Protein AF-A0A963MDZ2-F1 (afdb_monomer_lite)

pLDDT: mean 92.7, std 9.8, range [48.75, 98.69]

Secondary structure (DSSP, 8-state):
-----------TTSTTHHHHHHHHH-------HHHHHHHHHHHHHHHHHTHHHHHHHIIIII----SSGGGTPPPHHHHHHHHHTS-HHHHHHHHHHHHHHHHHHHHHHHHT--SEEEE-TT--EEEE--

Radius of gyration: 26.52 Å; chains: 1; bounding box: 46×78×56 Å

Structure (mmCIF, N/CA/C/O backbone):
data_AF-A0A963MDZ2-F1
#
_entry.id   AF-A0A963MDZ2-F1
#
loop_
_atom_site.group_PDB
_atom_site.id
_atom_site.type_symbol
_atom_site.label_atom_id
_atom_site.label_alt_id
_atom_site.label_comp_id
_atom_site.label_asym_id
_atom_site.label_entity_id
_atom_site.label_seq_id
_atom_site.pdbx_PDB_ins_code
_atom_site.Cartn_x
_atom_site.Cartn_y
_atom_site.Cartn_z
_atom_site.occupancy
_atom_site.B_iso_or_equiv
_atom_site.auth_seq_id
_atom_site.auth_comp_id
_atom_site.auth_asym_id
_atom_site.auth_atom_id
_atom_site.pdbx_PDB_model_num
ATOM 1 N N . MET A 1 1 ? 4.272 -36.089 -7.082 1.00 51.34 1 MET A N 1
ATOM 2 C CA . MET A 1 1 ? 4.652 -35.421 -8.346 1.00 51.34 1 MET A CA 1
ATOM 3 C C . MET A 1 1 ? 5.835 -34.509 -8.045 1.00 51.34 1 MET A C 1
ATOM 5 O O . MET A 1 1 ? 5.695 -33.642 -7.195 1.00 51.34 1 MET A O 1
ATOM 9 N N . LYS A 1 2 ? 7.024 -34.768 -8.601 1.00 48.75 2 LYS A N 1
ATOM 10 C CA . LYS A 1 2 ? 8.231 -33.978 -8.303 1.00 48.75 2 LYS A CA 1
ATOM 11 C C . LYS A 1 2 ? 8.276 -32.805 -9.285 1.00 48.75 2 LYS A C 1
ATOM 13 O O . LYS A 1 2 ? 8.552 -33.018 -10.460 1.00 48.75 2 LYS A O 1
ATOM 18 N N . LEU A 1 3 ? 7.932 -31.602 -8.833 1.00 64.25 3 LEU A N 1
ATOM 19 C CA . LEU A 1 3 ? 8.018 -30.398 -9.660 1.00 64.25 3 LEU A CA 1
ATOM 20 C C . LEU A 1 3 ? 9.492 -29.991 -9.765 1.00 64.25 3 LEU A C 1
ATOM 22 O O . LEU A 1 3 ? 10.109 -29.621 -8.769 1.00 64.25 3 LEU A O 1
ATOM 26 N N . ILE A 1 4 ? 10.067 -30.107 -10.960 1.00 67.69 4 ILE A N 1
ATOM 27 C CA . ILE A 1 4 ? 11.400 -29.584 -11.264 1.00 67.69 4 ILE A CA 1
ATOM 28 C C . ILE A 1 4 ? 11.187 -28.221 -11.919 1.00 67.69 4 ILE A C 1
ATOM 30 O O . ILE A 1 4 ? 10.750 -28.144 -13.064 1.00 67.69 4 ILE A O 1
ATOM 34 N N . ALA A 1 5 ? 11.471 -27.144 -11.187 1.00 79.00 5 ALA A N 1
ATOM 35 C CA . ALA A 1 5 ? 11.490 -25.804 -11.760 1.00 79.00 5 ALA A CA 1
ATOM 36 C C . ALA A 1 5 ? 12.773 -25.641 -12.591 1.00 79.00 5 ALA A C 1
ATOM 38 O O . ALA A 1 5 ? 13.860 -25.479 -12.040 1.00 79.00 5 ALA A O 1
ATOM 39 N N . ALA A 1 6 ? 12.653 -25.716 -13.917 1.00 84.81 6 ALA A N 1
ATOM 40 C CA . ALA A 1 6 ? 13.728 -25.392 -14.850 1.00 84.81 6 ALA A CA 1
ATOM 41 C C . ALA A 1 6 ? 13.436 -24.035 -15.518 1.00 84.81 6 ALA A C 1
ATOM 43 O O . ALA A 1 6 ? 12.285 -23.780 -15.882 1.00 84.81 6 ALA A O 1
ATOM 44 N N . PRO A 1 7 ? 14.437 -23.150 -15.689 1.00 85.75 7 PRO A N 1
ATOM 45 C CA . PRO A 1 7 ? 14.227 -21.886 -16.384 1.00 85.75 7 PRO A CA 1
ATOM 46 C C . PRO A 1 7 ? 13.872 -22.147 -17.850 1.00 85.75 7 PRO A C 1
ATOM 48 O O . PRO A 1 7 ? 14.543 -22.933 -18.524 1.00 85.75 7 PRO A O 1
ATOM 51 N N . ALA A 1 8 ? 12.843 -21.461 -18.351 1.00 86.62 8 ALA A N 1
ATOM 52 C CA . ALA A 1 8 ? 12.512 -21.487 -19.769 1.00 86.62 8 ALA A CA 1
ATOM 53 C C . ALA A 1 8 ? 13.693 -20.931 -20.578 1.00 86.62 8 ALA A C 1
ATOM 55 O O . ALA A 1 8 ? 14.200 -19.847 -20.284 1.00 86.62 8 ALA A O 1
ATOM 56 N N . ARG A 1 9 ? 14.136 -21.679 -21.590 1.00 91.31 9 ARG A N 1
ATOM 57 C CA . ARG A 1 9 ? 15.170 -21.249 -22.534 1.00 91.31 9 ARG A CA 1
ATOM 58 C C . ARG A 1 9 ? 14.534 -21.097 -23.903 1.00 91.31 9 ARG A C 1
ATOM 60 O O . ARG A 1 9 ? 13.897 -22.026 -24.382 1.00 91.31 9 ARG A O 1
ATOM 67 N N . LEU A 1 10 ? 14.698 -19.922 -24.493 1.00 94.50 10 LEU A N 1
ATOM 68 C CA . LEU A 1 10 ? 14.283 -19.622 -25.854 1.00 94.50 10 LEU A CA 1
ATOM 69 C C . LEU A 1 10 ? 15.530 -19.210 -26.634 1.00 94.50 10 LEU A C 1
ATOM 71 O O . LEU A 1 10 ? 16.401 -18.529 -26.088 1.00 94.50 10 LEU A O 1
ATOM 75 N N . SER A 1 11 ? 15.616 -19.624 -27.892 1.00 95.50 11 SER A N 1
ATOM 76 C CA . SER A 1 11 ? 16.707 -19.266 -28.795 1.00 95.50 11 SER A CA 1
ATOM 77 C C . SER A 1 11 ? 16.126 -18.668 -30.065 1.00 95.50 11 SER A C 1
ATOM 79 O O . SER A 1 11 ? 15.286 -19.294 -30.699 1.00 95.50 11 SER A O 1
ATOM 81 N N . THR A 1 12 ? 16.598 -17.487 -30.466 1.00 96.00 12 THR A N 1
ATOM 82 C CA . THR A 1 12 ? 16.168 -16.804 -31.701 1.00 96.00 12 THR A CA 1
ATOM 83 C C . THR A 1 12 ? 16.548 -17.556 -32.981 1.00 96.00 12 THR A C 1
ATOM 85 O O . THR A 1 12 ? 16.091 -17.191 -34.058 1.00 96.00 12 THR A O 1
ATOM 88 N N . ALA A 1 13 ? 17.377 -18.599 -32.875 1.00 96.81 13 ALA A N 1
ATOM 89 C CA . ALA A 1 13 ? 17.743 -19.475 -33.984 1.00 96.81 13 ALA A CA 1
ATOM 90 C C . ALA A 1 13 ? 16.759 -20.643 -34.193 1.00 96.81 13 ALA A C 1
ATOM 92 O O . ALA A 1 13 ? 16.863 -21.355 -35.190 1.00 96.81 13 ALA A O 1
ATOM 93 N N . GLU A 1 14 ? 15.835 -20.882 -33.257 1.00 96.44 14 GLU A N 1
ATOM 94 C CA . GLU A 1 14 ? 14.818 -21.924 -33.402 1.00 96.44 14 GLU A CA 1
ATOM 95 C C . GLU A 1 14 ? 13.682 -21.440 -34.312 1.00 96.44 14 GLU A C 1
ATOM 97 O O . GLU A 1 14 ? 13.189 -20.323 -34.170 1.00 96.44 14 GLU A O 1
ATOM 102 N N . ALA A 1 15 ? 13.229 -22.296 -35.233 1.00 96.44 15 ALA A N 1
ATOM 103 C CA . ALA A 1 15 ? 12.162 -21.955 -36.178 1.00 96.44 15 ALA A CA 1
ATOM 104 C C . ALA A 1 15 ? 10.819 -21.630 -35.492 1.00 96.44 15 ALA A C 1
ATOM 106 O O . ALA A 1 15 ? 9.985 -20.932 -36.062 1.00 96.44 15 ALA A O 1
ATOM 107 N N . ASP A 1 16 ? 10.614 -22.122 -34.269 1.00 94.62 16 ASP A N 1
ATOM 108 C CA . ASP A 1 16 ? 9.431 -21.887 -33.440 1.00 94.62 16 ASP A CA 1
ATOM 109 C C . ASP A 1 16 ? 9.659 -20.830 -32.342 1.00 94.62 16 ASP A C 1
ATOM 111 O O . ASP A 1 16 ? 8.818 -20.683 -31.450 1.00 94.62 16 ASP A O 1
ATOM 115 N N . PHE A 1 17 ? 10.764 -20.073 -32.410 1.00 95.56 17 PHE A N 1
ATOM 116 C CA . PHE A 1 17 ? 11.092 -19.020 -31.447 1.00 95.56 17 PHE A CA 1
ATOM 117 C C . PHE A 1 17 ? 9.925 -18.060 -31.222 1.00 95.56 17 PHE A C 1
ATOM 119 O O . PHE A 1 17 ? 9.537 -17.848 -30.078 1.00 95.56 17 PHE A O 1
ATOM 126 N N . GLU A 1 18 ? 9.349 -17.510 -32.294 1.00 96.62 18 GLU A N 1
ATOM 127 C CA . GLU A 1 18 ? 8.298 -16.496 -32.185 1.00 96.62 18 GLU A CA 1
ATOM 128 C C . GLU A 1 18 ? 7.060 -17.056 -31.475 1.00 96.62 18 GLU A C 1
ATOM 130 O O . GLU A 1 18 ? 6.526 -16.430 -30.567 1.00 96.62 18 GLU A O 1
ATOM 135 N N . ALA A 1 19 ? 6.655 -18.288 -31.796 1.00 94.44 19 ALA A N 1
ATOM 136 C CA . ALA A 1 19 ? 5.531 -18.942 -31.131 1.00 94.44 19 ALA A CA 1
ATOM 137 C C . ALA A 1 19 ? 5.812 -19.188 -29.637 1.00 94.44 19 ALA A C 1
ATOM 139 O O . ALA A 1 19 ? 4.977 -18.872 -28.786 1.00 94.44 19 ALA A O 1
ATOM 140 N N . LYS A 1 20 ? 7.005 -19.698 -29.298 1.00 93.06 20 LYS A N 1
ATOM 141 C CA . LYS A 1 20 ? 7.443 -19.894 -27.903 1.00 93.06 20 LYS A CA 1
ATOM 142 C C . LYS A 1 20 ? 7.542 -18.571 -27.142 1.00 93.06 20 LYS A C 1
ATOM 144 O O . LYS A 1 20 ? 7.212 -18.517 -25.957 1.00 93.06 20 LYS A O 1
ATOM 149 N N . PHE A 1 21 ? 7.995 -17.512 -27.806 1.00 93.56 21 PHE A N 1
ATOM 150 C CA . PHE A 1 21 ? 8.149 -16.183 -27.231 1.00 93.56 21 PHE A CA 1
ATOM 151 C C . PHE A 1 21 ? 6.790 -15.540 -26.961 1.00 93.56 21 PHE A C 1
ATOM 153 O O . PHE A 1 21 ? 6.546 -15.117 -25.832 1.00 93.56 21 PHE A O 1
ATOM 160 N N . GLN A 1 22 ? 5.869 -15.578 -27.926 1.00 93.00 22 GLN A N 1
ATOM 161 C CA . GLN A 1 22 ? 4.493 -15.115 -27.737 1.00 93.00 22 GLN A CA 1
ATOM 162 C C . GLN A 1 22 ? 3.781 -15.896 -26.632 1.00 93.00 22 GLN A C 1
ATOM 164 O O . GLN A 1 22 ? 3.168 -15.286 -25.765 1.00 93.00 22 GLN A O 1
ATOM 169 N N . ALA A 1 23 ? 3.931 -17.224 -26.573 1.00 89.88 23 ALA A N 1
ATOM 170 C CA . ALA A 1 23 ? 3.377 -18.028 -25.481 1.00 89.88 23 ALA A CA 1
ATOM 171 C C . ALA A 1 23 ? 3.970 -17.662 -24.109 1.00 89.88 23 ALA A C 1
ATOM 173 O O . ALA A 1 23 ? 3.288 -17.760 -23.091 1.00 89.88 23 ALA A O 1
ATOM 174 N N . ARG A 1 24 ? 5.235 -17.222 -24.058 1.00 89.88 24 ARG A N 1
ATOM 175 C CA . ARG A 1 24 ? 5.871 -16.778 -22.811 1.00 89.88 24 ARG A CA 1
ATOM 176 C C . ARG A 1 24 ? 5.443 -15.374 -22.391 1.00 89.88 24 ARG A C 1
ATOM 178 O O . ARG A 1 24 ? 5.355 -15.114 -21.192 1.00 89.88 24 ARG A O 1
ATOM 185 N N . LEU A 1 25 ? 5.223 -14.486 -23.356 1.00 90.94 25 LEU A N 1
ATOM 186 C CA . LEU A 1 25 ? 4.667 -13.152 -23.132 1.00 90.94 25 LEU A CA 1
ATOM 187 C C . LEU A 1 25 ? 3.165 -13.189 -22.860 1.00 90.94 25 LEU A C 1
ATOM 189 O O . LEU A 1 25 ? 2.634 -12.239 -22.288 1.00 90.94 25 LEU A O 1
ATOM 193 N N . HIS A 1 26 ? 2.492 -14.268 -23.264 1.00 83.81 26 HIS A N 1
ATOM 194 C CA . HIS A 1 26 ? 1.073 -14.453 -23.048 1.00 83.81 26 HIS A CA 1
ATOM 195 C C . HIS A 1 26 ? 0.782 -14.497 -21.550 1.00 83.81 26 HIS A C 1
ATOM 197 O O . HIS A 1 26 ? 0.990 -15.493 -20.856 1.00 83.81 26 HIS A O 1
ATOM 203 N N . TRP A 1 27 ? 0.290 -13.371 -21.059 1.00 71.62 27 TRP A N 1
ATOM 204 C CA . TRP A 1 27 ? -0.350 -13.265 -19.772 1.00 71.62 27 TRP A CA 1
ATOM 205 C C . TRP A 1 27 ? -1.837 -13.528 -19.996 1.00 71.62 27 TRP A C 1
ATOM 207 O O . TRP A 1 27 ? -2.534 -12.696 -20.577 1.00 71.62 27 TRP A O 1
ATOM 217 N N . SER A 1 28 ? -2.308 -14.709 -19.590 1.00 65.94 28 SER A N 1
ATOM 218 C CA . SER A 1 28 ? -3.742 -14.983 -19.574 1.00 65.94 28 SER A CA 1
ATOM 219 C C . SER A 1 28 ? -4.341 -14.282 -18.362 1.00 65.94 28 SER A C 1
ATOM 221 O O . SER A 1 28 ? -4.078 -14.653 -17.217 1.00 65.94 28 SER A O 1
ATOM 223 N N . ALA A 1 29 ? -5.138 -13.252 -18.628 1.00 59.50 29 ALA A N 1
ATOM 224 C CA . ALA A 1 29 ? -6.041 -12.646 -17.664 1.00 59.50 29 ALA A CA 1
ATOM 225 C C . ALA A 1 29 ? -7.259 -13.557 -17.467 1.00 59.50 29 ALA A C 1
ATOM 227 O O . ALA A 1 29 ? -8.388 -13.111 -17.655 1.00 59.50 29 ALA A O 1
ATOM 228 N N . GLU A 1 30 ? -7.056 -14.845 -17.181 1.00 61.75 30 GLU A N 1
ATOM 229 C CA . GLU A 1 30 ? -8.160 -15.722 -16.797 1.00 61.75 30 GLU A CA 1
ATOM 230 C C . GLU A 1 30 ? -8.726 -15.184 -15.479 1.00 61.75 30 GLU A C 1
ATOM 232 O O . GLU A 1 30 ? -8.233 -15.454 -14.383 1.00 61.75 30 GLU A O 1
ATOM 237 N N . GLN A 1 31 ? -9.720 -14.309 -15.619 1.00 61.03 31 GLN A N 1
ATOM 238 C CA . GLN A 1 31 ? -10.582 -13.867 -14.546 1.00 61.03 31 GLN A CA 1
ATOM 239 C C . GLN A 1 31 ? -11.386 -15.089 -14.138 1.00 61.03 31 GLN A C 1
ATOM 241 O O . GLN A 1 31 ? -12.240 -15.575 -14.871 1.00 61.03 31 GLN A O 1
ATOM 246 N N . ASP A 1 32 ? -11.049 -15.625 -12.975 1.00 83.31 32 ASP A N 1
ATOM 247 C CA . ASP A 1 32 ? -11.874 -16.622 -12.322 1.00 83.31 32 ASP A CA 1
ATOM 248 C C . ASP A 1 32 ? -13.208 -15.950 -11.956 1.00 83.31 32 ASP A C 1
ATOM 250 O O . ASP A 1 32 ? -13.270 -15.139 -11.024 1.00 83.31 32 ASP A O 1
ATOM 254 N N . ASP A 1 33 ? -14.267 -16.269 -12.705 1.00 87.75 33 ASP A N 1
ATOM 255 C CA . ASP A 1 33 ? -15.627 -15.756 -12.493 1.00 87.75 33 ASP A CA 1
ATOM 256 C C . ASP A 1 33 ? -16.079 -15.917 -11.032 1.00 87.75 33 ASP A C 1
ATOM 258 O O . ASP A 1 33 ? -16.813 -15.079 -10.499 1.00 87.75 33 ASP A O 1
ATOM 262 N N . ALA A 1 34 ? -15.616 -16.965 -10.33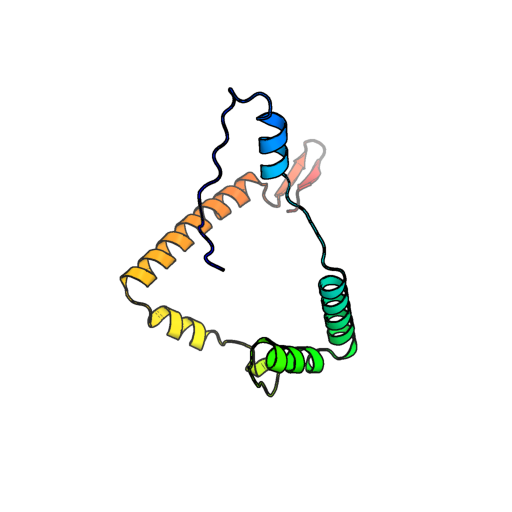9 1.00 89.00 34 ALA A N 1
ATOM 263 C CA . ALA A 1 34 ? -15.945 -17.178 -8.937 1.00 89.00 34 ALA A CA 1
ATOM 264 C C . ALA A 1 34 ? -15.241 -16.168 -8.020 1.00 89.00 34 ALA A C 1
ATOM 266 O O . ALA A 1 34 ? -15.819 -15.757 -7.010 1.00 89.00 34 ALA A O 1
ATOM 267 N N . ILE A 1 35 ? -14.014 -15.748 -8.345 1.00 90.69 35 ILE A N 1
ATOM 268 C CA . ILE A 1 35 ? -13.327 -14.666 -7.623 1.00 90.69 35 ILE A CA 1
ATOM 269 C C . ILE A 1 35 ? -14.055 -13.346 -7.869 1.00 90.69 35 ILE A C 1
ATOM 271 O O . ILE A 1 35 ? -14.333 -12.622 -6.911 1.00 90.69 35 ILE A O 1
ATOM 275 N N . GLU A 1 36 ? -14.412 -13.051 -9.120 1.00 93.25 36 GLU A N 1
ATOM 276 C CA . GLU A 1 36 ? -15.131 -11.820 -9.453 1.00 93.25 36 GLU A CA 1
ATOM 277 C C . GLU A 1 36 ? -16.475 -11.738 -8.718 1.00 93.25 36 GLU A C 1
ATOM 279 O O . GLU A 1 36 ? -16.788 -10.712 -8.104 1.00 93.25 36 GLU A O 1
ATOM 284 N N . GLN A 1 37 ? -17.240 -12.832 -8.714 1.00 95.94 37 GLN A N 1
ATOM 285 C CA . GLN A 1 37 ? -18.519 -12.886 -8.016 1.00 95.94 37 GLN A CA 1
ATOM 286 C C . GLN A 1 37 ? -18.350 -12.685 -6.504 1.00 95.94 37 GLN A C 1
ATOM 288 O O . GLN A 1 37 ? -19.071 -11.886 -5.912 1.00 95.94 37 GLN A O 1
ATOM 293 N N . ARG A 1 38 ? -17.347 -13.319 -5.878 1.00 95.62 38 ARG A N 1
ATOM 294 C CA . ARG A 1 38 ? -17.069 -13.127 -4.442 1.00 95.62 38 ARG A CA 1
ATOM 295 C C . ARG A 1 38 ? -16.743 -11.675 -4.103 1.00 95.62 38 ARG A C 1
ATOM 297 O O . ARG A 1 38 ? -17.223 -11.170 -3.092 1.00 95.62 38 ARG A O 1
ATOM 304 N N . VAL A 1 39 ? -15.942 -10.997 -4.927 1.00 96.69 39 VAL A N 1
ATOM 305 C CA . VAL A 1 39 ? -15.611 -9.578 -4.709 1.00 96.69 39 VAL A CA 1
ATOM 306 C C . VAL A 1 39 ? -16.857 -8.705 -4.856 1.00 96.69 39 VAL A C 1
ATOM 308 O O . VAL A 1 39 ? -17.084 -7.832 -4.018 1.00 96.69 39 VAL A O 1
ATOM 311 N N . LYS A 1 40 ? -17.692 -8.955 -5.876 1.00 97.69 40 LYS A N 1
ATOM 312 C CA . LYS A 1 40 ? -18.974 -8.252 -6.063 1.00 97.69 40 LYS A CA 1
ATOM 313 C C . LYS A 1 40 ? -19.879 -8.394 -4.842 1.00 97.69 40 LYS A C 1
ATOM 315 O O . LYS A 1 40 ? -20.416 -7.388 -4.377 1.00 97.69 40 LYS A O 1
ATOM 320 N N . ASP A 1 41 ? -19.993 -9.605 -4.307 1.00 97.81 41 ASP A N 1
ATOM 321 C CA . ASP A 1 41 ? -20.816 -9.885 -3.133 1.00 97.81 41 ASP A CA 1
ATOM 322 C C . ASP A 1 41 ? -20.281 -9.146 -1.896 1.00 97.81 41 ASP A C 1
ATOM 324 O O . ASP A 1 41 ? -21.044 -8.438 -1.245 1.00 97.81 41 ASP A O 1
ATOM 328 N N . ILE A 1 42 ? -18.968 -9.200 -1.626 1.00 98.31 42 ILE A N 1
ATOM 329 C CA . ILE A 1 42 ? -18.337 -8.469 -0.507 1.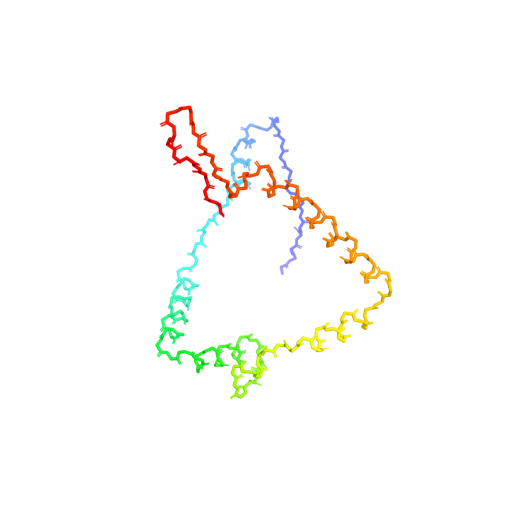00 98.31 42 ILE A CA 1
ATOM 330 C C . ILE A 1 42 ? -18.581 -6.958 -0.624 1.00 98.31 42 ILE A C 1
ATOM 332 O O . ILE A 1 42 ? -18.945 -6.310 0.357 1.00 98.31 42 ILE A O 1
ATOM 336 N N . LEU A 1 43 ? -18.407 -6.376 -1.815 1.00 98.56 43 LEU A N 1
ATOM 337 C CA . LEU A 1 43 ? -18.625 -4.943 -2.032 1.00 98.56 43 LEU A CA 1
ATOM 338 C C . LEU A 1 43 ? -20.093 -4.544 -1.829 1.00 98.56 43 LEU A C 1
ATOM 340 O O . LEU A 1 43 ? -20.366 -3.515 -1.205 1.00 98.56 43 LEU A O 1
ATOM 344 N N . ALA A 1 44 ? -21.037 -5.339 -2.342 1.00 98.62 44 ALA A N 1
ATOM 345 C CA . ALA A 1 44 ? -22.467 -5.109 -2.136 1.00 98.62 44 ALA A CA 1
ATOM 346 C C . ALA A 1 44 ? -22.836 -5.188 -0.647 1.00 98.62 44 ALA A C 1
ATOM 348 O O . ALA A 1 44 ? -23.623 -4.388 -0.136 1.00 98.62 44 ALA A O 1
ATOM 349 N N . ASP A 1 45 ? -22.217 -6.119 0.060 1.00 98.56 45 ASP A N 1
ATOM 350 C CA . ASP A 1 45 ? -22.445 -6.367 1.468 1.00 98.56 45 ASP A CA 1
ATOM 351 C C . ASP A 1 45 ? -21.877 -5.252 2.361 1.00 98.56 45 ASP A C 1
ATOM 353 O O . ASP A 1 45 ? -22.586 -4.703 3.201 1.00 98.56 45 ASP A O 1
ATOM 357 N N . VAL A 1 46 ? -20.650 -4.787 2.099 1.00 98.50 46 VAL A N 1
ATOM 358 C CA . VAL A 1 46 ? -20.081 -3.602 2.770 1.00 98.50 46 VAL A CA 1
ATOM 359 C C . VAL A 1 46 ? -20.904 -2.349 2.468 1.00 98.50 46 VAL A C 1
ATOM 361 O O . VAL A 1 46 ? -21.147 -1.539 3.360 1.00 98.50 46 VAL A O 1
ATOM 364 N N . ARG A 1 47 ? -21.409 -2.190 1.240 1.00 98.56 47 ARG A N 1
ATOM 365 C CA . ARG A 1 47 ? -22.269 -1.050 0.888 1.00 98.56 47 ARG A CA 1
ATOM 366 C C . ARG A 1 47 ? -23.601 -1.052 1.645 1.00 98.56 47 ARG A C 1
ATOM 368 O O . ARG A 1 47 ? -24.137 0.020 1.912 1.00 98.56 47 ARG A O 1
ATOM 375 N N . THR A 1 48 ? -24.154 -2.226 1.940 1.00 98.56 48 THR A N 1
ATOM 376 C CA . THR A 1 48 ? -25.469 -2.363 2.586 1.00 98.56 48 THR A CA 1
ATOM 377 C C . THR A 1 48 ? -25.381 -2.427 4.109 1.00 98.56 48 THR A C 1
ATOM 379 O O . THR A 1 48 ? -26.206 -1.813 4.783 1.00 98.56 48 THR A O 1
ATOM 382 N N . ARG A 1 49 ? -24.386 -3.134 4.656 1.00 98.31 49 ARG A N 1
ATOM 383 C CA . ARG A 1 49 ? -24.215 -3.373 6.100 1.00 98.31 49 ARG A CA 1
ATOM 384 C C . ARG A 1 49 ? -23.111 -2.538 6.755 1.00 98.31 49 ARG A C 1
ATOM 386 O O . ARG A 1 49 ? -23.030 -2.522 7.982 1.00 98.31 49 ARG A O 1
ATOM 393 N N . GLY A 1 50 ? -22.274 -1.852 5.977 1.00 98.19 50 GLY A N 1
ATOM 394 C CA . GLY A 1 50 ? -21.199 -0.997 6.487 1.00 98.19 50 GLY A CA 1
ATOM 395 C C . GLY A 1 50 ? -20.209 -1.754 7.375 1.00 98.19 50 GLY A C 1
ATOM 396 O O . GLY A 1 50 ? -19.797 -2.872 7.059 1.00 98.19 50 GLY A O 1
ATOM 397 N N . ASP A 1 51 ? -19.864 -1.151 8.512 1.00 98.38 51 ASP A N 1
ATOM 398 C CA . ASP A 1 51 ? -18.891 -1.651 9.491 1.00 98.38 51 ASP A CA 1
ATOM 399 C C . ASP A 1 51 ? -19.139 -3.099 9.932 1.00 98.38 51 ASP A C 1
ATOM 401 O O . ASP A 1 51 ? -18.188 -3.846 10.147 1.00 98.38 51 ASP A O 1
ATOM 405 N N . ALA A 1 52 ? -20.402 -3.527 10.033 1.00 98.06 52 ALA A N 1
ATOM 406 C CA . ALA A 1 52 ? -20.727 -4.894 10.435 1.00 98.06 52 ALA A CA 1
ATOM 407 C C . ALA A 1 52 ? -20.183 -5.932 9.439 1.00 98.06 52 ALA A C 1
ATOM 409 O O . ALA A 1 52 ? -19.634 -6.949 9.859 1.00 98.06 52 ALA A O 1
ATOM 410 N N . ALA A 1 53 ? -20.286 -5.658 8.133 1.00 98.38 53 ALA A N 1
ATOM 411 C CA . ALA A 1 53 ? -19.702 -6.522 7.108 1.00 98.38 53 ALA A CA 1
ATOM 412 C C . ALA A 1 53 ? -18.172 -6.478 7.150 1.00 98.38 53 ALA A C 1
ATOM 414 O O . ALA A 1 53 ? -17.532 -7.518 7.026 1.00 98.38 53 ALA A O 1
ATOM 415 N N . VAL A 1 54 ? -17.577 -5.301 7.368 1.00 98.31 54 VAL A N 1
ATOM 416 C CA . VAL A 1 54 ? -16.114 -5.174 7.469 1.00 98.31 54 VAL A CA 1
ATOM 417 C C . VAL A 1 54 ? -15.575 -6.006 8.634 1.00 98.31 54 VAL A C 1
ATOM 419 O O . VAL A 1 54 ? -14.678 -6.816 8.428 1.00 98.31 54 VAL A O 1
ATOM 422 N N . LEU A 1 55 ? -16.165 -5.883 9.827 1.00 98.44 55 LEU A N 1
ATOM 423 C CA . LEU A 1 55 ? -15.767 -6.658 11.008 1.00 98.44 55 LEU A CA 1
ATOM 424 C C . LEU A 1 55 ? -15.920 -8.169 10.785 1.00 98.44 55 LEU A C 1
ATOM 426 O O . LEU A 1 55 ? -15.034 -8.939 11.156 1.00 98.44 55 LEU A O 1
ATOM 430 N N . GLU A 1 56 ? -17.009 -8.598 10.143 1.00 98.25 56 GLU A N 1
ATOM 431 C CA . GLU A 1 56 ? -17.233 -10.007 9.810 1.00 98.25 56 GLU A CA 1
ATOM 432 C C . GLU A 1 56 ? -16.181 -10.543 8.827 1.00 98.25 56 GLU A C 1
ATOM 434 O O . GLU A 1 56 ? -15.619 -11.621 9.044 1.00 98.25 56 GLU A O 1
ATOM 439 N N . TYR A 1 57 ? -15.874 -9.799 7.761 1.00 98.31 57 TYR A N 1
ATOM 440 C CA . TYR A 1 57 ? -14.875 -10.219 6.778 1.00 98.31 57 TYR A CA 1
ATOM 441 C C . TYR A 1 57 ? -13.452 -10.180 7.333 1.00 98.31 57 TYR A C 1
ATOM 443 O O . TYR A 1 57 ? -12.681 -11.091 7.031 1.00 98.31 57 TYR A O 1
ATOM 451 N N . THR A 1 58 ? -13.118 -9.216 8.192 1.00 98.31 58 THR A N 1
ATOM 452 C CA . THR A 1 58 ? -11.843 -9.199 8.924 1.00 98.31 58 THR A CA 1
ATOM 453 C C . THR A 1 58 ? -11.713 -10.426 9.828 1.00 98.31 58 THR A C 1
ATOM 455 O O . THR A 1 58 ? -10.697 -11.121 9.789 1.00 98.31 58 THR A O 1
ATOM 458 N N . ALA A 1 59 ? -12.764 -10.786 10.568 1.00 98.06 59 ALA A N 1
ATOM 459 C CA . ALA A 1 59 ? -12.758 -12.007 11.372 1.00 98.06 59 ALA A CA 1
ATOM 460 C C . ALA A 1 59 ? -12.592 -13.271 10.514 1.00 98.06 59 ALA A C 1
ATOM 462 O O . ALA A 1 59 ? -11.870 -14.195 10.894 1.00 98.06 59 ALA A O 1
ATOM 463 N N . ARG A 1 60 ? -13.244 -13.318 9.347 1.00 97.81 60 ARG A N 1
ATOM 464 C CA . ARG A 1 60 ? -13.236 -14.479 8.451 1.00 97.81 60 ARG A CA 1
ATOM 465 C C . ARG A 1 60 ? -11.916 -14.670 7.707 1.00 97.81 60 ARG A C 1
ATOM 467 O O . ARG A 1 60 ? -11.465 -15.807 7.585 1.00 97.81 60 ARG A O 1
ATOM 474 N N . PHE A 1 61 ? -11.357 -13.604 7.142 1.00 97.56 61 PHE A N 1
ATOM 475 C CA . PHE A 1 61 ? -10.209 -13.688 6.235 1.00 97.56 61 PHE A CA 1
ATOM 476 C C . PHE A 1 61 ? -8.879 -13.405 6.931 1.00 97.56 61 PHE A C 1
ATOM 478 O O . PHE A 1 61 ? -7.894 -14.070 6.614 1.00 97.56 61 PHE A O 1
ATOM 485 N N . ASP A 1 62 ? -8.868 -12.506 7.917 1.00 97.62 62 ASP A N 1
ATOM 486 C CA . ASP A 1 62 ? -7.651 -12.127 8.647 1.00 97.62 62 ASP A CA 1
ATOM 487 C C . ASP A 1 62 ? -7.531 -12.861 9.993 1.00 97.62 62 ASP A C 1
ATOM 489 O O . ASP A 1 62 ? -6.487 -12.818 10.643 1.00 97.62 62 ASP A O 1
ATOM 493 N N . GLY A 1 63 ? -8.597 -13.542 10.435 1.00 97.56 63 GLY A N 1
ATOM 494 C CA . GLY A 1 63 ? -8.638 -14.254 11.716 1.00 97.56 63 GLY A CA 1
ATOM 495 C C . GLY A 1 63 ? -8.657 -13.331 12.940 1.00 97.56 63 GLY A C 1
ATOM 496 O O . GLY A 1 63 ? -8.436 -13.793 14.061 1.00 97.56 63 GLY A O 1
ATOM 497 N N . LEU A 1 64 ? -8.909 -12.033 12.743 1.00 97.62 64 LEU A N 1
ATOM 498 C CA . LEU A 1 64 ? -8.884 -11.014 13.788 1.00 97.62 64 LEU A CA 1
ATOM 499 C C . LEU A 1 64 ? -10.301 -10.685 14.263 1.00 97.62 64 LEU A C 1
ATOM 501 O O . LEU A 1 64 ? -11.108 -10.134 13.521 1.00 97.62 64 LEU A O 1
ATOM 505 N N . GLN A 1 65 ? -10.586 -10.975 15.531 1.00 97.00 65 GLN A N 1
ATOM 506 C CA . GLN A 1 65 ? -11.845 -10.582 16.157 1.00 97.00 65 GLN A CA 1
ATOM 507 C C . GLN A 1 65 ? -11.739 -9.158 16.706 1.00 97.00 65 GLN A C 1
ATOM 509 O O . GLN A 1 65 ? -10.980 -8.907 17.643 1.00 97.00 65 GLN A O 1
ATOM 514 N N . ALA A 1 66 ? -12.522 -8.238 16.149 1.00 96.31 66 ALA A N 1
ATOM 515 C CA . ALA A 1 66 ? -12.599 -6.851 16.591 1.00 96.31 66 ALA A CA 1
ATOM 516 C C . ALA A 1 66 ? -14.039 -6.488 16.972 1.00 96.31 66 ALA A C 1
ATOM 518 O O . ALA A 1 66 ? -14.987 -6.828 16.272 1.00 96.31 66 ALA A O 1
ATOM 519 N N . GLY A 1 67 ? -14.207 -5.788 18.098 1.00 95.06 67 GLY A N 1
ATOM 520 C CA . GLY A 1 67 ? -15.530 -5.374 18.585 1.00 95.06 67 GLY A CA 1
ATOM 521 C C . GLY A 1 67 ? -16.062 -4.086 17.949 1.00 95.06 67 GLY A C 1
ATOM 522 O O . GLY A 1 67 ? -17.221 -3.737 18.156 1.00 95.06 67 GLY A O 1
ATOM 523 N N . SER A 1 68 ? -15.220 -3.347 17.224 1.00 97.44 68 SER A N 1
ATOM 524 C CA . SER A 1 68 ? -15.573 -2.089 16.563 1.00 97.44 68 SER A CA 1
ATOM 525 C C . SER A 1 68 ? -14.519 -1.708 15.525 1.00 97.44 68 SER A C 1
ATOM 527 O O . SER A 1 68 ? -13.380 -2.171 15.595 1.00 97.44 68 SER A O 1
ATOM 529 N N . MET A 1 69 ? -14.861 -0.802 14.604 1.00 97.38 69 MET A N 1
ATOM 530 C CA . MET A 1 69 ? -13.891 -0.255 13.645 1.00 97.38 69 MET A CA 1
ATOM 531 C C . MET A 1 69 ? -12.722 0.459 14.326 1.00 97.38 69 MET A C 1
ATOM 533 O O . MET A 1 69 ? -11.589 0.355 13.871 1.00 97.38 69 MET A O 1
ATOM 537 N N . ALA A 1 70 ? -12.964 1.117 15.464 1.00 96.50 70 ALA A N 1
ATOM 538 C CA . ALA A 1 70 ? -11.908 1.760 16.244 1.00 96.50 70 ALA A CA 1
ATOM 539 C C . ALA A 1 70 ? -10.881 0.757 16.802 1.00 96.50 70 ALA A C 1
ATOM 541 O O . ALA A 1 70 ? -9.742 1.131 17.059 1.00 96.50 70 ALA A O 1
ATOM 542 N N . ALA A 1 71 ? -11.262 -0.513 16.989 1.00 96.19 71 ALA A N 1
ATOM 543 C CA . ALA A 1 71 ? -10.337 -1.567 17.400 1.00 96.19 71 ALA A CA 1
ATOM 544 C C . ALA A 1 71 ? -9.457 -2.084 16.244 1.00 96.19 71 ALA A C 1
ATOM 546 O O . ALA A 1 71 ? -8.474 -2.773 16.505 1.00 96.19 71 ALA A O 1
ATOM 547 N N . LEU A 1 72 ? -9.794 -1.757 14.990 1.00 96.81 72 LEU A N 1
ATOM 548 C CA . LEU A 1 72 ? -8.981 -2.060 13.807 1.00 96.81 72 LEU A CA 1
ATOM 549 C C . LEU A 1 72 ? -7.977 -0.944 13.472 1.00 96.81 72 LEU A C 1
ATOM 551 O O . LEU A 1 72 ? -7.089 -1.141 12.644 1.00 96.81 72 LEU A O 1
ATOM 555 N N . GLU A 1 73 ? -8.106 0.231 14.092 1.00 97.25 73 GLU A N 1
ATOM 556 C CA . GLU A 1 73 ? -7.225 1.372 13.854 1.00 97.25 73 GLU A CA 1
ATOM 557 C C . GLU A 1 73 ? -5.962 1.297 14.725 1.00 97.25 73 GLU A C 1
ATOM 559 O O . GLU A 1 73 ? -6.037 1.194 15.949 1.00 97.25 73 GLU A O 1
ATOM 564 N N . LEU A 1 74 ? -4.787 1.419 14.096 1.00 96.81 74 LEU A N 1
ATOM 565 C CA . LEU A 1 74 ? -3.518 1.588 14.808 1.00 96.81 74 LEU A CA 1
ATOM 566 C C . LEU A 1 74 ? -3.312 3.051 15.195 1.00 96.81 74 LEU A C 1
ATOM 568 O O . LEU A 1 74 ? -3.305 3.947 14.348 1.00 96.81 74 LEU A O 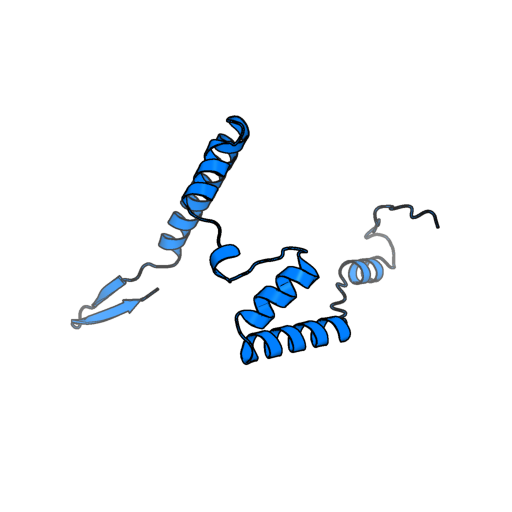1
ATOM 572 N N . LYS A 1 75 ? -3.054 3.298 16.477 1.00 96.88 75 LYS A N 1
ATOM 573 C CA . LYS A 1 75 ? -2.837 4.646 17.003 1.00 96.88 75 LYS A CA 1
ATOM 574 C C . LYS A 1 75 ? -1.445 5.148 16.642 1.00 96.88 75 LYS A C 1
ATOM 576 O O . LYS A 1 75 ? -0.464 4.406 16.633 1.00 96.88 75 LYS A O 1
ATOM 581 N N . ALA A 1 76 ? -1.318 6.465 16.482 1.00 97.25 76 ALA A N 1
ATOM 582 C CA . ALA A 1 76 ? -0.035 7.114 16.200 1.00 97.25 76 ALA A CA 1
ATOM 583 C C . ALA A 1 76 ? 1.072 6.757 17.215 1.00 97.25 76 ALA A C 1
ATOM 585 O O . ALA A 1 76 ? 2.236 6.614 16.842 1.00 97.25 76 ALA A O 1
ATOM 586 N N . ALA A 1 77 ? 0.715 6.581 18.492 1.00 97.94 77 ALA A N 1
ATOM 587 C CA . ALA A 1 77 ? 1.657 6.169 19.530 1.00 97.94 77 ALA A CA 1
ATOM 588 C C . ALA A 1 77 ? 2.187 4.739 19.317 1.00 97.94 77 ALA A C 1
ATOM 590 O O . ALA A 1 77 ? 3.374 4.502 19.521 1.00 97.94 77 ALA A O 1
ATOM 591 N N . GLU A 1 78 ? 1.340 3.810 18.864 1.00 98.00 78 GLU A N 1
ATOM 592 C CA . GLU A 1 78 ? 1.717 2.418 18.577 1.00 98.00 78 GLU A CA 1
ATOM 593 C C . GLU A 1 78 ? 2.646 2.355 17.363 1.00 98.00 78 GLU A C 1
ATOM 595 O O . GLU A 1 78 ? 3.686 1.700 17.407 1.00 98.00 78 GLU A O 1
ATOM 600 N N . LEU A 1 79 ? 2.335 3.129 16.318 1.00 98.19 79 LEU A N 1
ATOM 601 C CA . LEU A 1 79 ? 3.198 3.273 15.142 1.00 98.19 79 LEU A CA 1
ATOM 602 C C . LEU A 1 79 ? 4.569 3.856 15.510 1.00 98.19 79 LEU A C 1
ATOM 604 O O . LEU A 1 79 ? 5.601 3.367 15.048 1.00 98.19 79 LEU A O 1
ATOM 608 N N . LYS A 1 80 ? 4.600 4.882 16.371 1.00 97.75 80 LYS A N 1
ATOM 609 C CA . LYS A 1 80 ? 5.854 5.476 16.849 1.00 97.75 80 LYS A CA 1
ATOM 610 C C . LYS A 1 80 ? 6.660 4.496 17.700 1.00 97.75 80 LYS A C 1
ATOM 612 O O . LYS A 1 80 ? 7.867 4.403 17.503 1.00 97.75 80 LYS A O 1
ATOM 617 N N . ALA A 1 81 ? 6.013 3.754 18.595 1.00 98.38 81 ALA A N 1
ATOM 618 C CA . ALA A 1 81 ? 6.678 2.735 19.400 1.00 98.38 81 ALA A CA 1
ATOM 619 C C . ALA A 1 81 ? 7.275 1.622 18.522 1.00 98.38 81 ALA A C 1
ATOM 621 O O . ALA A 1 81 ? 8.425 1.242 18.726 1.00 98.38 81 ALA A O 1
ATOM 622 N N . ALA A 1 82 ? 6.540 1.160 17.505 1.00 98.25 82 ALA A N 1
ATOM 623 C CA . ALA A 1 82 ? 7.044 0.183 16.541 1.00 98.25 82 ALA A CA 1
ATOM 624 C C . ALA A 1 82 ? 8.270 0.713 15.781 1.00 98.25 82 ALA A C 1
ATOM 626 O O . ALA A 1 82 ? 9.262 0.002 15.639 1.00 98.25 82 ALA A O 1
ATOM 627 N N . PHE A 1 83 ? 8.231 1.975 15.344 1.00 97.94 83 PHE A N 1
ATOM 628 C CA . PHE A 1 83 ? 9.354 2.621 14.667 1.00 97.94 83 PHE A CA 1
ATOM 629 C C . PHE A 1 83 ? 10.578 2.805 15.576 1.00 97.94 83 PHE A C 1
ATOM 631 O O . PHE A 1 83 ? 11.707 2.542 15.161 1.00 97.94 83 PHE A O 1
ATOM 638 N N . ASP A 1 84 ? 10.369 3.238 16.820 1.00 97.56 84 ASP A N 1
ATOM 639 C CA . ASP A 1 84 ? 11.449 3.420 17.792 1.00 97.56 84 ASP A CA 1
ATOM 640 C C . ASP A 1 84 ? 12.049 2.086 18.262 1.00 97.56 84 ASP A C 1
ATOM 642 O O . ASP A 1 84 ? 13.220 2.052 18.633 1.00 97.56 84 ASP A O 1
ATOM 646 N N . GLY A 1 85 ? 11.278 0.996 18.205 1.00 98.06 85 GLY A N 1
ATOM 647 C CA . GLY A 1 85 ? 11.722 -0.360 18.532 1.00 98.06 85 GLY A CA 1
ATOM 648 C C . GLY A 1 85 ? 12.522 -1.065 17.431 1.00 98.06 85 GLY A C 1
ATOM 649 O O . GLY A 1 85 ? 12.989 -2.184 17.647 1.00 98.06 85 GLY A O 1
ATOM 650 N N . LEU A 1 86 ? 12.688 -0.453 16.254 1.00 98.44 86 LEU A N 1
ATOM 651 C CA . LEU A 1 86 ? 13.464 -1.045 15.164 1.00 98.44 86 LEU A CA 1
ATOM 652 C C . LEU A 1 86 ? 14.964 -1.112 15.497 1.00 98.44 86 LEU A C 1
ATOM 654 O O . LEU A 1 86 ? 15.507 -0.184 16.104 1.00 98.44 86 LEU A O 1
ATOM 658 N N . PRO A 1 87 ? 15.683 -2.143 15.008 1.00 98.62 87 PRO A N 1
ATOM 659 C CA . PRO A 1 87 ? 17.140 -2.143 15.021 1.00 98.62 87 PRO A CA 1
ATOM 660 C C . PRO A 1 87 ? 17.695 -0.869 14.357 1.00 98.62 87 PRO A C 1
ATOM 662 O O . PRO A 1 87 ? 17.201 -0.490 13.286 1.00 98.62 87 PRO A O 1
ATOM 665 N N . PRO A 1 88 ? 18.736 -0.225 14.924 1.00 98.31 88 PRO A N 1
ATOM 666 C CA . PRO A 1 88 ? 19.229 1.066 14.436 1.00 98.31 88 PRO A CA 1
ATOM 667 C C . PRO A 1 88 ? 19.553 1.090 12.938 1.00 98.31 88 PRO A C 1
ATOM 669 O O . PRO A 1 88 ? 19.231 2.056 12.251 1.00 98.31 88 PRO A O 1
ATOM 672 N N . GLU A 1 89 ? 20.131 0.008 12.410 1.00 98.31 89 GLU A N 1
ATOM 673 C CA . GLU A 1 89 ? 20.465 -0.106 10.987 1.00 98.31 89 GLU A CA 1
ATOM 674 C C . GLU A 1 89 ? 19.220 -0.147 10.089 1.00 98.31 89 GLU A C 1
ATOM 676 O O . GLU A 1 89 ? 19.178 0.523 9.057 1.00 98.31 89 GLU A O 1
ATOM 681 N N . GLN A 1 90 ? 18.176 -0.879 10.493 1.00 98.50 90 GLN A N 1
ATOM 682 C CA . GLN A 1 90 ? 16.917 -0.949 9.744 1.00 98.50 90 GLN A CA 1
ATOM 683 C C . GLN A 1 90 ? 16.192 0.396 9.765 1.00 98.50 90 GLN A C 1
ATOM 685 O O . GLN A 1 90 ? 15.705 0.855 8.730 1.00 98.50 90 GLN A O 1
ATOM 690 N N . ARG A 1 91 ? 16.171 1.062 10.927 1.00 98.44 91 ARG A N 1
ATOM 691 C CA . ARG A 1 91 ? 15.608 2.40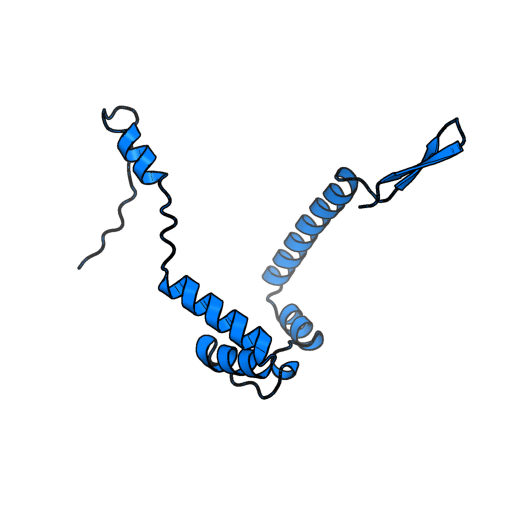8 11.062 1.00 98.44 91 ARG A CA 1
ATOM 692 C C . ARG A 1 91 ? 16.319 3.400 10.142 1.00 98.44 91 ARG A C 1
ATOM 694 O O . ARG A 1 91 ? 15.656 4.079 9.361 1.00 98.44 91 ARG A O 1
ATOM 701 N N . ALA A 1 92 ? 17.651 3.436 10.181 1.00 98.38 92 ALA A N 1
ATOM 702 C CA . ALA A 1 92 ? 18.447 4.320 9.334 1.00 98.38 92 ALA A CA 1
ATOM 703 C C . ALA A 1 92 ? 18.216 4.048 7.836 1.00 98.38 92 ALA A C 1
ATOM 705 O O . ALA A 1 92 ? 18.076 4.986 7.047 1.00 98.38 92 ALA A O 1
ATOM 706 N N . ALA A 1 93 ? 18.113 2.775 7.439 1.00 98.50 93 ALA A N 1
ATOM 707 C CA . ALA A 1 93 ? 17.821 2.394 6.059 1.00 98.50 93 ALA A CA 1
ATOM 708 C C . ALA A 1 93 ? 16.437 2.890 5.596 1.00 98.50 93 ALA A C 1
ATOM 710 O O . ALA A 1 93 ? 16.319 3.463 4.507 1.00 98.50 93 ALA A O 1
ATOM 711 N N . LEU A 1 94 ? 15.398 2.730 6.424 1.00 98.50 94 LEU A N 1
ATOM 712 C CA . LEU A 1 94 ? 14.045 3.215 6.123 1.00 98.50 94 LEU A CA 1
ATOM 713 C C . LEU A 1 94 ? 13.984 4.746 6.052 1.00 98.50 94 LEU A C 1
ATOM 715 O O . LEU A 1 94 ? 13.394 5.290 5.116 1.00 98.50 94 LEU A O 1
ATOM 719 N N . GLU A 1 95 ? 14.628 5.450 6.986 1.00 98.44 95 GLU A N 1
ATOM 720 C CA . GLU A 1 95 ? 14.716 6.916 6.979 1.00 98.44 95 GLU A CA 1
ATOM 721 C C . GLU A 1 95 ? 15.418 7.425 5.709 1.00 98.44 95 GLU A C 1
ATOM 723 O O . GLU A 1 95 ? 14.934 8.354 5.052 1.00 98.44 95 GLU A O 1
ATOM 728 N N . GLN A 1 96 ? 16.518 6.781 5.303 1.00 98.69 96 GLN A N 1
ATOM 729 C CA . GLN A 1 96 ? 17.235 7.128 4.078 1.00 98.69 96 GLN A CA 1
ATOM 730 C C . GLN A 1 96 ? 16.382 6.881 2.825 1.00 98.69 96 GLN A C 1
ATOM 732 O O . GLN A 1 96 ? 16.322 7.744 1.940 1.00 98.69 96 GLN A O 1
ATOM 737 N N . ALA A 1 97 ? 15.710 5.729 2.735 1.00 98.62 97 ALA A N 1
ATOM 738 C CA . ALA A 1 97 ? 14.820 5.406 1.622 1.00 98.62 97 ALA A CA 1
ATOM 739 C C . ALA A 1 97 ? 13.673 6.424 1.520 1.00 98.62 97 ALA A C 1
ATOM 741 O O . ALA A 1 97 ? 13.461 7.012 0.455 1.00 98.62 97 ALA A O 1
ATOM 742 N N . ALA A 1 98 ? 13.009 6.720 2.641 1.00 98.62 98 ALA A N 1
ATOM 743 C CA . ALA A 1 98 ? 11.939 7.711 2.712 1.00 98.62 98 ALA A CA 1
ATOM 744 C C . ALA A 1 98 ? 12.422 9.110 2.295 1.00 98.62 98 ALA A C 1
ATOM 746 O O . ALA A 1 98 ? 11.744 9.799 1.529 1.00 98.62 98 ALA A O 1
ATOM 747 N N . ALA A 1 99 ? 13.617 9.525 2.732 1.00 98.69 99 ALA A N 1
ATOM 748 C CA . ALA A 1 99 ? 14.201 10.809 2.350 1.00 98.69 99 ALA A CA 1
ATOM 749 C C . ALA A 1 99 ? 14.484 10.900 0.840 1.00 98.69 99 ALA A C 1
ATOM 751 O O . ALA A 1 99 ? 14.260 11.951 0.232 1.00 98.69 99 ALA A O 1
ATOM 752 N N . ARG A 1 100 ? 14.952 9.811 0.216 1.00 98.62 100 ARG A N 1
ATOM 753 C CA . ARG A 1 100 ? 15.203 9.753 -1.235 1.00 98.62 100 ARG A CA 1
ATOM 754 C C . ARG A 1 100 ? 13.905 9.806 -2.038 1.00 98.62 100 ARG A C 1
ATOM 756 O O . ARG A 1 100 ? 13.809 10.629 -2.948 1.00 98.62 100 ARG A O 1
ATOM 763 N N . VAL A 1 101 ? 12.908 9.002 -1.661 1.00 98.62 101 VAL A N 1
ATOM 764 C CA . VAL A 1 101 ? 11.571 8.995 -2.284 1.00 98.62 101 VAL A CA 1
ATOM 765 C C . VAL A 1 101 ? 10.930 10.380 -2.182 1.00 98.62 101 VAL A C 1
ATOM 767 O O . VAL A 1 101 ? 10.523 10.955 -3.192 1.00 98.62 101 VAL A O 1
ATOM 770 N N . ARG A 1 102 ? 10.941 10.987 -0.986 1.00 98.44 102 ARG A N 1
ATOM 771 C CA . ARG A 1 102 ? 10.398 12.336 -0.763 1.00 98.44 102 ARG A CA 1
ATOM 772 C C . ARG A 1 102 ? 11.094 13.387 -1.621 1.00 98.44 102 ARG A C 1
ATOM 774 O O . ARG A 1 102 ? 10.420 14.227 -2.209 1.00 98.44 102 ARG A O 1
ATOM 781 N N . ARG A 1 103 ? 12.427 13.357 -1.701 1.00 98.25 103 ARG A N 1
ATOM 782 C CA . ARG A 1 103 ? 13.200 14.322 -2.500 1.00 98.25 103 ARG A CA 1
ATOM 783 C C . ARG A 1 103 ? 12.825 14.252 -3.974 1.00 98.25 103 ARG A C 1
ATOM 785 O O . ARG A 1 103 ? 12.638 15.292 -4.600 1.00 98.25 103 ARG A O 1
ATOM 792 N N . TYR A 1 104 ? 12.702 13.041 -4.508 1.00 97.62 104 TYR A N 1
ATOM 793 C CA . TYR A 1 104 ? 12.340 12.847 -5.903 1.00 97.62 104 TYR A CA 1
ATOM 794 C C . TYR A 1 104 ? 10.908 13.317 -6.192 1.00 97.62 104 TYR A C 1
ATOM 796 O O . TYR A 1 104 ? 10.708 14.104 -7.112 1.00 97.62 104 TYR A O 1
ATOM 804 N N . HIS A 1 105 ? 9.926 12.947 -5.364 1.00 96.06 105 HIS A N 1
ATOM 805 C CA . HIS A 1 105 ? 8.546 13.411 -5.555 1.00 96.06 105 HIS A CA 1
ATOM 806 C C . HIS A 1 105 ? 8.379 14.922 -5.330 1.00 96.06 105 HIS A C 1
ATOM 808 O O . HIS A 1 105 ? 7.585 15.558 -6.018 1.00 96.06 105 HIS A O 1
ATOM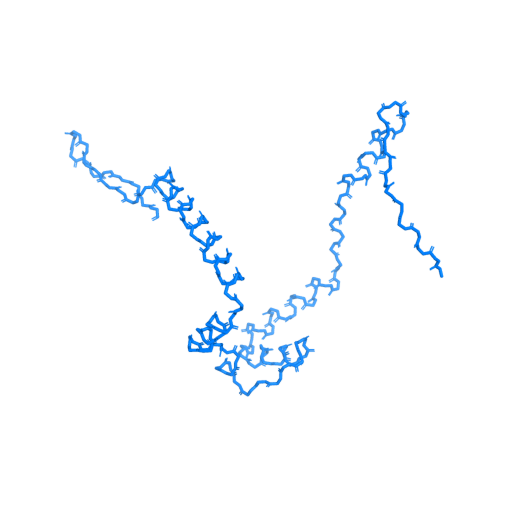 814 N N . ALA A 1 106 ? 9.157 15.532 -4.431 1.00 94.69 106 ALA A N 1
ATOM 815 C CA . ALA A 1 106 ? 9.189 16.987 -4.283 1.00 94.69 106 ALA A CA 1
ATOM 816 C C . ALA A 1 106 ? 9.736 17.678 -5.542 1.00 94.69 106 ALA A C 1
ATOM 818 O O . ALA A 1 106 ? 9.231 18.727 -5.936 1.00 94.69 106 ALA A O 1
ATOM 819 N N . TRP A 1 107 ? 10.742 17.086 -6.194 1.00 94.81 107 TRP A N 1
ATOM 820 C CA . TRP A 1 107 ? 11.213 17.551 -7.497 1.00 94.81 107 TRP A CA 1
ATOM 821 C C . TRP A 1 107 ? 10.145 17.356 -8.586 1.00 94.81 107 TRP A C 1
ATOM 823 O O . TRP A 1 107 ? 9.860 18.311 -9.306 1.00 94.81 107 TRP A O 1
ATOM 833 N N . GLN A 1 108 ? 9.486 16.191 -8.657 1.00 93.88 108 GLN A N 1
ATOM 834 C CA . GLN A 1 108 ? 8.408 15.931 -9.623 1.00 93.88 108 GLN A CA 1
ATOM 835 C C . GLN A 1 108 ? 7.239 16.906 -9.477 1.00 93.88 108 GLN A C 1
ATOM 837 O O . GLN A 1 108 ? 6.726 17.369 -10.488 1.00 93.88 108 GLN A O 1
ATOM 842 N N . LYS A 1 109 ? 6.849 17.266 -8.247 1.00 90.50 109 LYS A N 1
ATOM 843 C CA . LYS A 1 109 ? 5.782 18.250 -8.008 1.00 90.50 109 LYS A CA 1
ATOM 844 C C . LYS A 1 109 ? 6.088 19.597 -8.673 1.00 90.50 109 LYS A C 1
ATOM 846 O O . LYS A 1 109 ? 5.193 20.204 -9.236 1.00 90.50 109 LYS A O 1
ATOM 851 N N . LYS A 1 110 ? 7.354 20.025 -8.666 1.00 85.94 110 LYS A N 1
ATOM 852 C CA . LYS A 1 110 ? 7.786 21.245 -9.366 1.00 85.94 110 LYS A CA 1
ATOM 853 C C . LYS A 1 110 ? 7.757 21.085 -10.886 1.00 85.94 110 LYS A C 1
ATOM 855 O O . LYS A 1 110 ? 7.424 22.028 -11.588 1.00 85.94 110 LYS A O 1
ATOM 860 N N . GLN A 1 111 ? 8.122 19.905 -11.395 1.00 86.75 111 GLN A N 1
ATOM 861 C CA . GLN A 1 111 ? 8.117 19.628 -12.839 1.00 86.75 111 GLN A CA 1
ATOM 862 C C . GLN A 1 111 ? 6.701 19.466 -13.410 1.00 86.75 111 GLN A C 1
ATOM 864 O O . GLN A 1 111 ? 6.461 19.839 -14.550 1.00 86.75 111 GLN A O 1
ATOM 869 N N . GLY A 1 112 ? 5.766 18.920 -12.627 1.00 81.81 112 GLY A N 1
ATOM 870 C CA . GLY A 1 112 ? 4.375 18.680 -13.030 1.00 81.81 112 GLY A CA 1
ATOM 871 C C . GLY A 1 112 ? 3.499 19.934 -13.092 1.00 81.81 112 GLY A C 1
ATOM 872 O O . GLY A 1 112 ? 2.304 19.821 -13.353 1.00 81.81 112 GLY A O 1
ATOM 873 N N . GLY A 1 113 ? 4.083 21.110 -12.859 1.00 80.31 113 GLY A N 1
ATOM 874 C CA . GLY A 1 113 ? 3.364 22.364 -12.702 1.00 80.31 113 GLY A CA 1
ATOM 875 C C . GLY A 1 113 ? 2.903 22.571 -11.262 1.00 80.31 113 GLY A C 1
ATOM 876 O O . GLY A 1 113 ? 2.509 21.643 -10.556 1.00 80.31 113 GLY A O 1
ATOM 877 N N . GLU A 1 114 ? 2.958 23.819 -10.816 1.00 82.88 114 GLU A N 1
ATOM 878 C CA . GLU A 1 114 ? 2.389 24.240 -9.539 1.00 82.88 114 GLU A CA 1
ATOM 879 C C . GLU A 1 114 ? 1.098 25.015 -9.807 1.00 82.88 114 GLU A C 1
ATOM 881 O O . GLU A 1 114 ? 0.937 25.610 -10.874 1.00 82.88 114 GLU A O 1
ATOM 886 N N . THR A 1 115 ? 0.174 25.017 -8.839 1.00 89.06 115 THR A N 1
ATOM 887 C CA . THR A 1 115 ? -0.981 25.915 -8.921 1.00 89.06 115 THR A CA 1
ATOM 888 C C . THR A 1 115 ? -0.465 27.349 -8.997 1.00 89.06 115 THR A C 1
ATOM 890 O O . THR A 1 115 ? 0.147 27.839 -8.048 1.00 89.06 115 THR A O 1
ATOM 893 N N . ALA A 1 116 ? -0.704 28.010 -10.125 1.00 90.00 116 ALA A N 1
ATOM 894 C CA . ALA A 1 116 ? -0.190 29.339 -10.406 1.00 90.00 116 ALA A CA 1
ATOM 895 C C . ALA A 1 116 ? -1.175 30.114 -11.276 1.00 90.00 116 ALA A C 1
ATOM 897 O O . ALA A 1 116 ? -1.840 29.555 -12.149 1.00 90.00 116 ALA A O 1
ATOM 898 N N . THR A 1 117 ? -1.239 31.421 -11.046 1.00 94.75 117 THR A N 1
ATOM 899 C CA . THR A 1 117 ? -2.020 32.360 -11.851 1.00 94.75 117 THR A CA 1
ATOM 900 C C . THR A 1 117 ? -1.157 33.557 -12.223 1.00 94.75 117 THR A C 1
ATOM 902 O O . THR A 1 117 ? -0.363 34.010 -11.399 1.00 94.75 117 THR A O 1
ATOM 905 N N . TYR A 1 118 ? -1.353 34.106 -13.415 1.00 93.38 118 TYR A N 1
ATOM 906 C CA . TYR A 1 118 ? -0.724 35.337 -13.885 1.00 93.38 118 TYR A CA 1
ATOM 907 C C . TYR A 1 118 ? -1.746 36.190 -14.646 1.00 93.38 118 TYR A C 1
ATOM 909 O O . TYR A 1 118 ? -2.789 35.686 -15.060 1.00 93.38 118 TYR A O 1
ATOM 917 N N . ARG A 1 119 ? -1.473 37.488 -14.802 1.00 96.75 119 ARG A N 1
ATOM 918 C CA . ARG A 1 119 ? -2.231 38.348 -15.720 1.00 96.75 119 ARG A CA 1
ATOM 919 C C . ARG A 1 119 ? -1.415 38.578 -16.980 1.00 96.75 119 ARG A C 1
ATOM 921 O O . ARG A 1 119 ? -0.219 38.834 -16.858 1.00 96.75 119 ARG A O 1
ATOM 928 N N . ASP A 1 120 ? -2.041 38.442 -18.141 1.00 95.44 120 ASP A N 1
ATOM 929 C CA . ASP A 1 120 ? -1.416 38.787 -19.419 1.00 95.44 120 ASP A CA 1
ATOM 930 C C . ASP A 1 120 ? -1.464 40.301 -19.690 1.00 95.44 120 ASP A C 1
ATOM 932 O O . ASP A 1 120 ? -1.978 41.076 -18.876 1.00 95.44 120 ASP A O 1
ATOM 936 N N . ASP A 1 121 ? -0.894 40.717 -20.824 1.00 96.06 121 ASP A N 1
ATOM 937 C CA . ASP A 1 121 ? -0.769 42.126 -21.224 1.00 96.06 121 ASP A CA 1
ATOM 938 C C . ASP A 1 121 ? -2.132 42.824 -21.398 1.00 96.06 121 ASP A C 1
ATOM 940 O O . ASP A 1 121 ? -2.233 44.037 -21.206 1.00 96.06 121 ASP A O 1
ATOM 944 N N . ASP A 1 122 ? -3.193 42.058 -21.671 1.00 96.56 122 ASP A N 1
ATOM 945 C CA . ASP A 1 122 ? -4.571 42.548 -21.795 1.00 96.56 122 ASP A CA 1
ATOM 946 C C . ASP A 1 122 ? -5.313 42.569 -20.439 1.00 96.56 122 ASP A C 1
ATOM 948 O O . ASP A 1 122 ? -6.471 42.989 -20.342 1.00 96.56 122 ASP A O 1
ATOM 952 N N . GLY A 1 123 ? -4.652 42.134 -19.360 1.00 95.44 123 GLY A N 1
ATOM 953 C CA . GLY A 1 123 ? -5.174 42.111 -17.994 1.00 95.44 123 GLY A CA 1
ATOM 954 C C . GLY A 1 123 ? -5.992 40.865 -17.634 1.00 95.44 123 GLY A C 1
ATOM 955 O O . GLY A 1 123 ? -6.498 40.778 -16.502 1.00 95.44 123 GLY A O 1
ATOM 956 N N . THR A 1 124 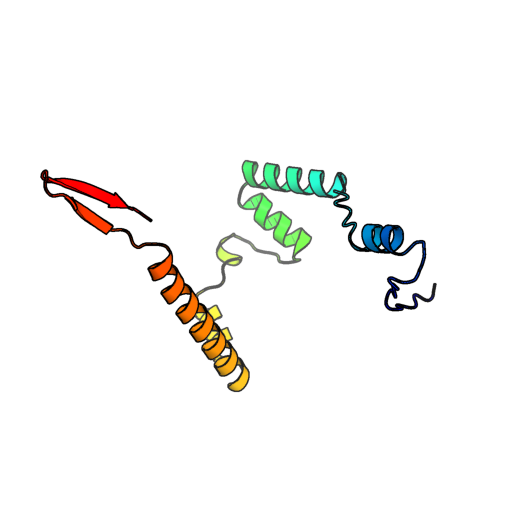? -6.106 39.886 -18.536 1.00 96.81 124 THR A N 1
ATOM 957 C CA . THR A 1 124 ? -6.841 38.630 -18.318 1.00 96.81 124 THR A CA 1
ATOM 958 C C . THR A 1 124 ? -6.119 37.774 -17.284 1.00 96.81 124 THR A C 1
ATOM 960 O O . THR A 1 124 ? -4.914 37.571 -17.366 1.00 96.81 124 THR A O 1
ATOM 963 N N . LEU A 1 125 ? -6.844 37.256 -16.285 1.00 96.25 125 LEU A N 1
ATOM 964 C CA . LEU A 1 125 ? -6.277 36.329 -15.301 1.00 96.25 125 LEU A CA 1
ATOM 965 C C . LEU A 1 125 ? -6.270 34.909 -15.874 1.00 96.25 125 LEU A C 1
ATOM 967 O O . LEU A 1 125 ? -7.328 34.310 -16.066 1.00 96.25 125 LEU A O 1
ATOM 971 N N . LEU A 1 126 ? -5.079 34.369 -16.092 1.00 94.19 126 LEU A N 1
ATOM 972 C CA . LEU A 1 126 ? -4.839 33.016 -16.578 1.00 94.19 126 LEU A CA 1
ATOM 973 C C . LEU A 1 126 ? -4.139 32.195 -15.496 1.00 94.19 126 LEU A C 1
ATOM 975 O O . LEU A 1 126 ? -3.506 32.739 -14.592 1.00 94.19 126 LEU A O 1
ATOM 979 N N . GLY A 1 127 ? -4.245 30.874 -15.562 1.00 92.00 127 GLY A N 1
ATOM 980 C CA . GLY A 1 127 ? -3.564 30.016 -14.605 1.00 92.00 127 GLY A CA 1
ATOM 981 C C . GLY A 1 127 ? -3.855 28.538 -14.780 1.00 92.00 127 GLY A C 1
ATOM 982 O O . GLY A 1 127 ? -4.787 28.144 -15.479 1.00 92.00 127 GLY A O 1
ATOM 983 N N . GLN A 1 128 ? -3.056 27.730 -14.094 1.00 89.62 128 GLN A N 1
ATOM 984 C CA . GLN A 1 128 ? -3.243 26.294 -13.955 1.00 89.62 128 GLN A CA 1
ATOM 985 C C . GLN A 1 128 ? -3.467 25.994 -12.476 1.00 89.62 128 GLN A C 1
ATOM 987 O O . GLN A 1 128 ? -2.731 26.483 -11.621 1.00 89.62 128 GLN A O 1
ATOM 992 N N . LYS A 1 129 ? -4.481 25.183 -12.173 1.00 90.06 129 LYS A N 1
ATOM 993 C CA . LYS A 1 129 ? -4.699 24.622 -10.840 1.00 90.06 129 LYS A CA 1
ATOM 994 C C . LYS A 1 129 ? -4.419 23.125 -10.901 1.00 90.06 129 LYS A C 1
ATOM 996 O O . LYS A 1 129 ? -5.033 22.427 -11.705 1.00 90.06 129 LYS A O 1
ATOM 1001 N N . VAL A 1 130 ? -3.484 22.681 -10.068 1.00 86.38 130 VAL A N 1
ATOM 1002 C CA . VAL A 1 130 ? -3.065 21.284 -9.882 1.00 86.38 130 VAL A CA 1
ATOM 1003 C C . VAL A 1 130 ? -3.526 20.808 -8.517 1.00 86.38 130 VAL A C 1
ATOM 1005 O O . VAL A 1 130 ? -3.309 21.569 -7.542 1.00 86.38 130 VAL A O 1
#

Sequence (130 aa):
MKLIAAPARLSTAEADFEAKFQARLHWSAEQDDAIEQRVKDILADVRTRGDAAVLEYTARFDGLQAGSMAALELKAAELKAAFDGLPPEQRAALEQAAARVRRYHAWQKKQGGETATYRDDDGTLLGQKV

Foldseek 3Di:
DDDDDDDDDADPPDPCRVVVVCVVVDDPPPDPVVVVVVVVVLVVCCVVVPFVSVQVVCCVPVVDHDPGPVSVDDDPVNVVVVLVPDDPVVNVVVVVVVVVVVVVVVVVQVVVDDFDWDADPVRDIDTDHD